Protein AF-A0A520ADG2-F1 (afdb_monomer)

Solvent-accessible surface area (backbone atoms only — not comparable to full-atom values): 4370 Å² total; per-residue (Å²): 131,90,50,40,65,59,54,44,52,55,52,47,54,54,37,56,75,73,69,49,36,21,41,40,35,25,33,34,91,86,44,75,43,78,46,75,34,70,75,73,59,101,80,50,48,78,47,80,45,79,51,76,71,73,81,72,70,76,82,83,77,82,82,85,78,84,87,134

Nearest PDB structures (foldseek):
  7jil-assembly1_a  TM=4.416E-01  e=1.199E+00  Flavobacterium johnsoniae
  4y5o-assembly1_B  TM=4.766E-01  e=2.058E+00  Homo sapiens
  7rxd-assembly1_B  TM=4.064E-01  e=6.940E+00  Escherichia coli
  6yxx-assembly1_EE  TM=3.216E-01  e=9.728E+00  Trypanosoma brucei brucei

Secondary structure (DSSP, 8-state):
---HHHHHHHHHHHHHHTT--EEEEEEETTEEEEEEESS--TTPEEEEEEE--GGGGGS---------

Radius of gyration: 18.44 Å; Cα contacts (8 Å, |Δi|>4): 90; chains: 1; bounding box: 33×20×63 Å

pLDDT: mean 78.18, std 13.93, range [48.62, 92.38]

Mean predicted aligned error: 10.56 Å

Foldseek 3Di:
DDDQVNVVVVVLVVCVVVPAWDKEWEAEPRDIDIDTRPDDDPDHDYHYYYDYDPVVPPPPDDDDDDDD

Structure (mmCIF, N/CA/C/O backbone):
data_AF-A0A520ADG2-F1
#
_entry.id   AF-A0A520ADG2-F1
#
loop_
_atom_site.group_PDB
_atom_site.id
_atom_site.type_symbol
_atom_site.label_atom_id
_atom_site.label_alt_id
_atom_site.label_comp_id
_atom_site.label_asym_id
_atom_site.label_entity_id
_atom_site.label_seq_id
_atom_site.pdbx_PDB_ins_code
_atom_site.Cartn_x
_atom_site.Cartn_y
_atom_site.Cartn_z
_atom_site.occupancy
_atom_site.B_iso_or_equiv
_atom_site.auth_seq_id
_atom_site.auth_comp_id
_atom_site.auth_asym_id
_atom_site.auth_atom_id
_atom_site.pdbx_PDB_model_num
ATOM 1 N N . MET A 1 1 ? 15.877 8.951 -9.126 1.00 6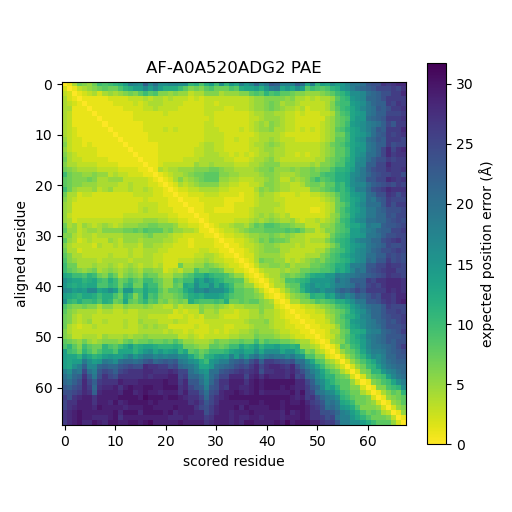5.00 1 MET A N 1
ATOM 2 C CA . MET A 1 1 ? 14.849 8.012 -9.619 1.00 65.00 1 MET A CA 1
ATOM 3 C C . MET A 1 1 ? 14.169 7.453 -8.381 1.00 65.00 1 MET A C 1
ATOM 5 O O . MET A 1 1 ? 14.899 7.031 -7.492 1.00 65.00 1 MET A O 1
ATOM 9 N N . ALA A 1 2 ? 12.847 7.590 -8.249 1.00 68.62 2 ALA A N 1
ATOM 10 C CA . ALA A 1 2 ? 12.128 7.086 -7.074 1.00 68.62 2 ALA A CA 1
ATOM 11 C C . ALA A 1 2 ? 12.242 5.556 -7.020 1.00 68.62 2 ALA A C 1
ATOM 13 O O . ALA A 1 2 ? 12.192 4.907 -8.065 1.00 68.62 2 ALA A O 1
ATOM 14 N N . ASN A 1 3 ? 12.437 4.996 -5.829 1.00 83.31 3 ASN A N 1
ATOM 15 C CA . ASN A 1 3 ? 12.545 3.553 -5.617 1.00 83.31 3 ASN A CA 1
ATOM 16 C C . ASN A 1 3 ? 11.256 2.984 -4.986 1.00 83.31 3 ASN A C 1
ATOM 18 O O . ASN A 1 3 ? 10.362 3.729 -4.580 1.00 83.31 3 ASN A O 1
ATOM 22 N N . ALA A 1 4 ? 11.153 1.653 -4.890 1.00 85.81 4 ALA A N 1
ATOM 23 C CA . ALA A 1 4 ? 9.968 0.975 -4.352 1.00 85.81 4 ALA A CA 1
ATOM 24 C C . ALA A 1 4 ? 9.616 1.395 -2.912 1.00 85.81 4 ALA A C 1
ATOM 26 O O . ALA A 1 4 ? 8.438 1.441 -2.563 1.00 85.8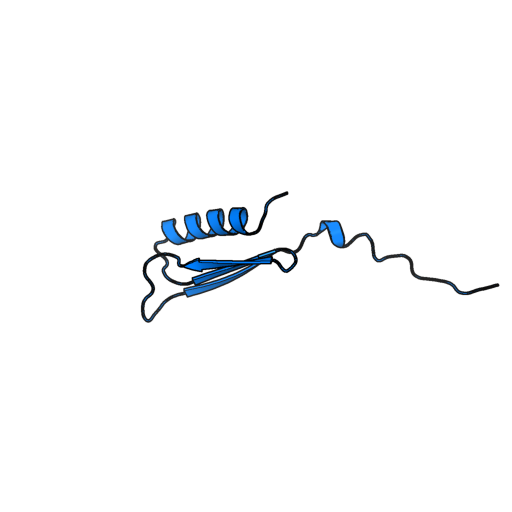1 4 ALA A O 1
ATOM 27 N N . LYS A 1 5 ? 10.612 1.758 -2.091 1.00 87.75 5 LYS A N 1
ATOM 28 C CA . LYS A 1 5 ? 10.396 2.227 -0.715 1.00 87.75 5 LYS A CA 1
ATOM 29 C C . LYS A 1 5 ? 9.792 3.626 -0.674 1.00 87.75 5 LYS A C 1
ATOM 31 O O . LYS A 1 5 ? 8.921 3.863 0.153 1.00 87.75 5 LYS A O 1
ATOM 36 N N . ASP A 1 6 ? 10.213 4.522 -1.566 1.00 89.56 6 ASP A N 1
ATOM 37 C CA . ASP A 1 6 ? 9.660 5.881 -1.639 1.00 89.56 6 ASP A CA 1
ATOM 38 C C . ASP A 1 6 ? 8.163 5.830 -1.982 1.00 89.56 6 ASP A C 1
ATOM 40 O O . ASP A 1 6 ? 7.342 6.495 -1.352 1.00 89.56 6 ASP A O 1
ATOM 44 N N . VAL A 1 7 ? 7.794 4.977 -2.946 1.00 88.31 7 VAL A N 1
ATOM 45 C CA . VAL A 1 7 ? 6.394 4.752 -3.332 1.00 88.31 7 VAL A CA 1
ATOM 46 C C . VAL A 1 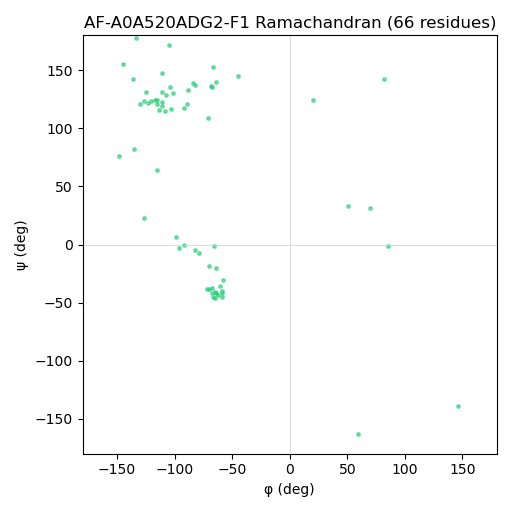7 ? 5.611 4.088 -2.199 1.00 88.31 7 VAL A C 1
ATOM 48 O O . VAL A 1 7 ? 4.514 4.541 -1.875 1.00 88.31 7 VAL A O 1
ATOM 51 N N . ALA A 1 8 ? 6.177 3.061 -1.559 1.00 91.00 8 ALA A N 1
ATOM 52 C CA . ALA A 1 8 ? 5.544 2.407 -0.418 1.00 91.00 8 ALA A CA 1
ATOM 53 C C . ALA A 1 8 ? 5.274 3.389 0.732 1.00 91.00 8 ALA A C 1
ATOM 55 O O . ALA A 1 8 ? 4.181 3.370 1.282 1.00 91.00 8 ALA A O 1
ATOM 56 N N . ALA A 1 9 ? 6.211 4.290 1.046 1.00 91.38 9 ALA A N 1
ATOM 57 C CA . ALA A 1 9 ? 6.053 5.275 2.117 1.00 91.38 9 ALA A CA 1
ATOM 58 C C . ALA A 1 9 ? 4.918 6.280 1.848 1.00 91.38 9 ALA A C 1
ATOM 60 O O . ALA A 1 9 ? 4.145 6.598 2.753 1.00 91.38 9 ALA A O 1
ATOM 61 N N . VAL A 1 10 ? 4.784 6.761 0.606 1.00 91.62 10 VAL A N 1
ATOM 62 C CA . VAL A 1 10 ? 3.691 7.674 0.222 1.00 91.62 10 VAL A CA 1
ATOM 63 C C . VAL A 1 10 ? 2.337 6.975 0.323 1.00 91.62 10 VAL A C 1
ATOM 65 O O . VAL A 1 10 ? 1.396 7.531 0.884 1.00 91.62 10 VAL A O 1
ATOM 68 N N . ILE A 1 11 ? 2.240 5.746 -0.189 1.00 90.31 11 ILE A N 1
ATOM 69 C CA . ILE A 1 11 ? 0.988 4.981 -0.166 1.00 90.31 11 ILE A CA 1
ATOM 70 C C . ILE A 1 11 ? 0.623 4.599 1.266 1.00 90.31 11 ILE A C 1
ATOM 72 O O . ILE A 1 11 ? -0.530 4.744 1.654 1.00 90.31 11 ILE A O 1
ATOM 76 N N . GLN A 1 12 ? 1.601 4.186 2.070 1.00 90.62 12 GLN A N 1
ATOM 77 C CA . GLN A 1 12 ? 1.401 3.904 3.485 1.00 90.62 12 GLN A CA 1
ATOM 78 C C . GLN A 1 12 ? 0.875 5.131 4.235 1.00 90.62 12 GLN A C 1
ATOM 80 O O . GLN A 1 12 ? -0.120 5.010 4.936 1.00 90.62 12 GLN A O 1
ATOM 85 N N . SER A 1 13 ? 1.450 6.317 4.006 1.00 90.31 13 SER A N 1
ATOM 86 C CA . SER A 1 13 ? 0.971 7.561 4.631 1.00 90.31 13 SER A CA 1
ATOM 87 C C . SER A 1 13 ? -0.497 7.856 4.294 1.00 90.31 13 SER A C 1
ATOM 89 O O . SER A 1 13 ? -1.260 8.264 5.163 1.00 90.31 13 SER A O 1
ATOM 91 N N . ALA A 1 14 ? -0.909 7.614 3.044 1.00 89.50 14 ALA A N 1
ATOM 92 C CA . ALA A 1 14 ? -2.296 7.801 2.622 1.00 89.50 14 ALA A CA 1
ATOM 93 C C . ALA A 1 14 ? -3.245 6.756 3.234 1.00 89.50 14 ALA A C 1
ATOM 95 O O . ALA A 1 14 ? -4.367 7.095 3.596 1.00 89.50 14 ALA A O 1
ATOM 96 N N . 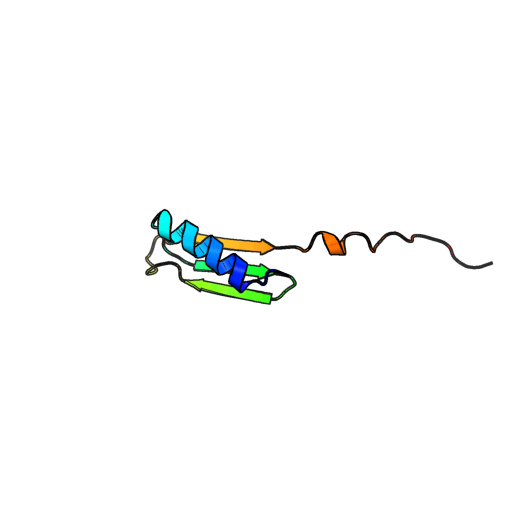LEU A 1 15 ? -2.807 5.496 3.353 1.00 88.88 15 LEU A N 1
ATOM 97 C CA . LEU A 1 15 ? -3.584 4.428 3.992 1.00 88.88 15 LEU A CA 1
ATOM 98 C C . LEU A 1 15 ? -3.740 4.662 5.503 1.00 88.88 15 LEU A C 1
ATOM 100 O O . LEU A 1 15 ? -4.820 4.423 6.046 1.00 88.88 15 LEU A O 1
ATOM 104 N N . ASP A 1 16 ? -2.698 5.180 6.154 1.00 86.81 16 ASP A N 1
ATOM 105 C CA . ASP A 1 16 ? -2.726 5.571 7.564 1.00 86.81 16 ASP A CA 1
ATOM 106 C C . ASP A 1 16 ? -3.702 6.739 7.798 1.00 86.81 16 ASP A C 1
ATOM 108 O O . ASP A 1 16 ? -4.469 6.711 8.760 1.00 86.81 16 ASP A O 1
ATOM 112 N N . GLU A 1 17 ? -3.744 7.734 6.900 1.00 88.62 17 GLU A N 1
ATOM 113 C CA . GLU A 1 17 ? -4.664 8.883 6.986 1.00 88.62 17 GLU A CA 1
ATOM 114 C C . GLU A 1 17 ? -6.144 8.461 6.959 1.00 88.62 17 GLU A C 1
ATOM 116 O O . GLU A 1 17 ? -6.974 9.049 7.655 1.00 88.62 17 GLU A O 1
ATOM 121 N N . ILE A 1 18 ? -6.476 7.415 6.198 1.00 85.69 18 ILE A N 1
ATOM 122 C CA . ILE A 1 18 ? -7.843 6.878 6.102 1.00 85.69 18 ILE A CA 1
ATOM 123 C C . ILE A 1 18 ? -8.134 5.748 7.105 1.00 85.69 18 ILE A C 1
ATOM 125 O O . ILE A 1 18 ? -9.249 5.226 7.122 1.00 85.69 18 ILE A O 1
ATOM 129 N N . GLY A 1 19 ? -7.161 5.366 7.941 1.00 84.06 19 GLY A N 1
ATOM 130 C CA . GLY A 1 19 ? -7.322 4.343 8.979 1.00 84.06 19 GLY A CA 1
ATOM 131 C C . GLY A 1 19 ? -7.483 2.913 8.452 1.00 84.06 19 GLY A C 1
ATOM 132 O O . GLY A 1 19 ? -8.192 2.114 9.064 1.00 84.06 19 GLY A O 1
ATOM 133 N N . VAL A 1 20 ? -6.864 2.583 7.316 1.00 85.00 20 VAL A N 1
ATOM 134 C CA . VAL A 1 20 ? -6.900 1.227 6.743 1.00 85.00 20 VAL A CA 1
ATOM 135 C C . VAL A 1 20 ? -5.836 0.338 7.386 1.00 85.00 20 VAL A C 1
ATOM 137 O O . VAL A 1 20 ? -4.697 0.757 7.573 1.00 85.00 20 VAL A O 1
ATOM 140 N N . THR A 1 21 ? -6.193 -0.916 7.672 1.00 87.38 21 THR A N 1
ATOM 141 C CA . THR A 1 21 ? -5.262 -1.955 8.132 1.00 87.38 21 THR A CA 1
ATOM 142 C C . THR A 1 21 ? -5.066 -3.036 7.073 1.00 87.38 21 THR A C 1
ATOM 144 O O . THR A 1 21 ? -5.980 -3.350 6.303 1.00 87.38 21 THR A O 1
ATOM 147 N N . GLY A 1 22 ? -3.865 -3.612 7.027 1.00 88.56 22 GLY A N 1
ATOM 148 C CA . GLY A 1 22 ? -3.562 -4.774 6.202 1.00 88.56 22 GLY A CA 1
ATOM 149 C C . GLY A 1 22 ? -2.148 -4.792 5.642 1.00 88.56 22 GLY A C 1
ATOM 150 O O . GLY A 1 22 ? -1.183 -4.490 6.344 1.00 88.56 22 GLY A O 1
ATOM 151 N N . GLN A 1 23 ? -2.016 -5.201 4.380 1.00 90.12 23 GLN A N 1
ATOM 152 C CA . GLN A 1 23 ? -0.724 -5.440 3.735 1.00 90.12 23 GLN A CA 1
ATOM 153 C C . GLN A 1 23 ? -0.587 -4.626 2.448 1.00 90.12 23 GLN A C 1
ATOM 155 O O . GLN A 1 23 ? -1.458 -4.666 1.578 1.00 90.12 23 GLN A O 1
ATOM 160 N N . LEU A 1 24 ? 0.546 -3.942 2.307 1.00 90.56 24 LEU A N 1
ATOM 161 C CA . LEU A 1 24 ? 0.948 -3.195 1.123 1.00 90.56 24 LEU A CA 1
ATOM 162 C C . LEU A 1 24 ? 2.131 -3.898 0.453 1.00 90.56 24 LEU A C 1
ATOM 164 O O . LEU A 1 24 ? 3.180 -4.069 1.068 1.00 90.56 24 LEU A O 1
ATOM 168 N N . ALA A 1 25 ? 1.980 -4.261 -0.817 1.00 92.38 25 ALA A N 1
ATOM 169 C CA . ALA A 1 25 ? 3.055 -4.774 -1.657 1.00 92.38 25 ALA A CA 1
ATOM 170 C C . ALA A 1 25 ? 3.297 -3.815 -2.828 1.00 92.38 25 ALA A C 1
ATOM 172 O O . ALA A 1 25 ? 2.379 -3.516 -3.593 1.00 92.38 25 ALA A O 1
ATOM 173 N N . VAL A 1 26 ? 4.530 -3.336 -2.980 1.00 92.06 26 VAL A N 1
ATOM 174 C CA . VAL A 1 26 ? 4.947 -2.440 -4.064 1.00 92.06 26 VAL A CA 1
ATOM 175 C C . VAL A 1 26 ? 6.055 -3.100 -4.869 1.00 92.06 26 VAL A C 1
ATOM 177 O O . VAL A 1 26 ? 7.101 -3.431 -4.318 1.00 92.06 26 VAL A O 1
ATOM 180 N N . SER A 1 27 ? 5.848 -3.249 -6.176 1.00 90.06 27 SER A N 1
ATOM 181 C CA . SER A 1 27 ? 6.828 -3.800 -7.111 1.00 90.06 27 SER A CA 1
ATOM 182 C C . SER A 1 27 ? 7.261 -2.750 -8.133 1.00 90.06 27 SER A C 1
ATOM 184 O O . SER A 1 27 ? 6.420 -2.171 -8.823 1.00 90.06 27 SER A O 1
ATOM 186 N N . ILE A 1 28 ? 8.570 -2.501 -8.233 1.00 88.00 28 ILE A N 1
ATOM 187 C CA . ILE A 1 28 ? 9.173 -1.617 -9.242 1.00 88.00 28 ILE A CA 1
ATOM 188 C C . ILE A 1 28 ? 10.327 -2.353 -9.911 1.00 88.00 28 ILE A C 1
ATOM 190 O O . ILE A 1 28 ? 11.273 -2.757 -9.238 1.00 88.00 28 ILE A O 1
ATOM 194 N N . ASP A 1 29 ? 10.265 -2.521 -11.233 1.00 81.38 29 ASP A N 1
ATOM 195 C CA . ASP A 1 29 ? 11.325 -3.160 -12.030 1.00 81.38 29 ASP A CA 1
ATOM 196 C C . ASP A 1 29 ? 11.789 -4.532 -11.481 1.00 81.38 29 ASP A C 1
ATOM 198 O O . ASP A 1 29 ? 12.961 -4.899 -11.583 1.00 81.38 29 ASP A O 1
ATOM 202 N N . GLY A 1 30 ? 10.870 -5.299 -10.882 1.00 81.75 30 GLY A N 1
ATOM 203 C CA . GLY A 1 30 ? 11.147 -6.610 -10.284 1.00 81.75 30 GLY A CA 1
ATOM 204 C C . GLY A 1 30 ? 11.667 -6.575 -8.841 1.00 81.75 30 GLY A C 1
ATOM 205 O O . GLY A 1 30 ? 11.880 -7.635 -8.258 1.00 81.75 30 GLY A O 1
ATOM 206 N N . GLN A 1 31 ? 11.850 -5.394 -8.243 1.00 84.56 31 GLN A N 1
ATOM 207 C CA . GLN A 1 31 ? 12.071 -5.253 -6.804 1.00 84.56 31 GLN A CA 1
ATOM 208 C C . GLN A 1 31 ? 10.739 -5.111 -6.079 1.00 84.56 31 GLN A C 1
ATOM 210 O O . GLN A 1 31 ? 10.001 -4.161 -6.330 1.00 84.56 31 GLN A O 1
ATOM 215 N N . GLU A 1 32 ? 10.470 -6.027 -5.154 1.00 89.25 32 GLU A N 1
ATOM 216 C CA . GLU A 1 32 ? 9.269 -6.015 -4.326 1.00 89.25 32 GLU A CA 1
ATOM 217 C C . GLU A 1 32 ? 9.580 -5.534 -2.905 1.00 89.25 32 GLU A C 1
ATOM 219 O O . GLU A 1 32 ? 10.573 -5.930 -2.291 1.00 89.25 32 GLU A O 1
ATOM 224 N N . VAL A 1 33 ? 8.717 -4.665 -2.386 1.00 90.81 33 VAL A N 1
ATOM 225 C CA . VAL A 1 33 ? 8.705 -4.202 -1.000 1.00 90.81 33 VAL A CA 1
ATOM 226 C C . VAL A 1 33 ? 7.338 -4.517 -0.421 1.00 90.81 33 VAL A C 1
ATOM 228 O O . VAL A 1 33 ? 6.324 -4.043 -0.927 1.00 90.81 33 VAL A O 1
ATOM 231 N N . THR A 1 34 ? 7.318 -5.294 0.655 1.00 90.75 34 THR A N 1
ATOM 232 C CA . THR A 1 34 ? 6.106 -5.609 1.412 1.00 90.75 34 THR A CA 1
ATOM 233 C C . THR A 1 34 ? 6.155 -4.933 2.774 1.00 90.75 34 THR A C 1
ATOM 235 O O . THR A 1 34 ? 7.147 -5.079 3.493 1.00 90.75 34 THR A O 1
ATOM 238 N N . SER A 1 35 ? 5.076 -4.254 3.145 1.00 88.00 35 SER A N 1
ATOM 239 C CA . SER A 1 35 ? 4.923 -3.569 4.425 1.00 88.00 35 SER A CA 1
ATOM 240 C C . SER A 1 35 ? 3.543 -3.830 5.005 1.00 88.00 35 SER A C 1
ATOM 242 O O . SER A 1 35 ? 2.547 -3.830 4.284 1.00 88.00 35 SER A O 1
ATOM 244 N N . SER A 1 36 ? 3.479 -3.988 6.322 1.00 86.50 36 SER A N 1
ATOM 245 C CA . SER A 1 36 ? 2.215 -3.975 7.053 1.00 86.50 36 SER A CA 1
ATOM 246 C C . SER A 1 36 ? 1.775 -2.543 7.329 1.00 86.50 36 SER A C 1
ATOM 248 O O . SER A 1 36 ? 2.591 -1.694 7.695 1.00 86.50 36 SER A O 1
ATOM 250 N N . VAL A 1 37 ? 0.484 -2.289 7.136 1.00 85.31 37 VAL A N 1
ATOM 251 C CA . VAL A 1 37 ? -0.174 -1.012 7.413 1.00 85.31 37 VAL A CA 1
ATOM 252 C C . VAL A 1 37 ? -1.107 -1.229 8.595 1.00 85.31 37 VAL A C 1
ATOM 254 O O . VAL A 1 37 ? -1.999 -2.076 8.542 1.00 85.31 37 VAL A O 1
ATOM 257 N N . GLY A 1 38 ? -0.867 -0.505 9.685 1.00 78.62 38 GLY A N 1
ATOM 258 C CA . GLY A 1 38 ? -1.568 -0.723 10.948 1.00 78.62 38 GLY A CA 1
ATOM 259 C C . GLY A 1 38 ? -1.395 -2.136 11.529 1.00 78.62 38 GLY A C 1
ATOM 260 O O . GLY A 1 38 ? -0.483 -2.885 11.172 1.00 78.62 38 GLY A O 1
ATOM 261 N N . SER A 1 39 ? -2.277 -2.486 12.469 1.00 77.75 39 SER A N 1
ATOM 262 C CA . SER A 1 39 ? -2.314 -3.812 13.094 1.00 77.75 39 SER A CA 1
ATOM 263 C C . SER A 1 39 ? -3.263 -4.728 12.321 1.00 77.75 39 SER A C 1
ATOM 265 O O . SER A 1 39 ? -4.459 -4.430 12.292 1.00 77.75 39 SER A O 1
ATOM 267 N N . PRO A 1 40 ? -2.774 -5.830 11.732 1.00 67.94 40 PRO A N 1
ATOM 268 C CA . PRO A 1 40 ? -3.612 -6.682 10.911 1.00 67.94 40 PRO A CA 1
ATOM 269 C C . PRO A 1 40 ? -4.696 -7.438 11.707 1.00 67.94 40 PRO A C 1
ATOM 271 O O . PRO A 1 40 ? -4.430 -7.981 12.783 1.00 67.94 40 PRO A O 1
ATOM 274 N N . GLY A 1 41 ? -5.918 -7.476 11.171 1.00 72.19 41 GLY A N 1
ATOM 275 C CA . GLY A 1 41 ? -7.100 -8.165 11.685 1.00 72.19 41 GLY A CA 1
ATOM 276 C C . GLY A 1 41 ? -7.858 -8.968 10.614 1.00 72.19 41 GLY A C 1
ATOM 277 O O . GLY A 1 41 ? -7.527 -8.987 9.434 1.00 72.19 41 GLY A O 1
ATOM 278 N N . GLY A 1 42 ? -8.922 -9.669 11.019 1.00 67.19 42 GLY A N 1
ATOM 279 C CA . GLY A 1 42 ? -9.644 -10.620 10.153 1.00 67.19 42 GLY A CA 1
ATOM 280 C C . GLY A 1 42 ? -10.382 -10.029 8.937 1.00 67.19 42 GLY A C 1
ATOM 281 O O . GLY A 1 42 ? -10.990 -10.792 8.191 1.00 67.19 42 GLY A O 1
ATOM 282 N N . GLY A 1 43 ? -10.356 -8.706 8.745 1.00 77.69 43 GLY A N 1
ATOM 283 C CA . GLY A 1 43 ? -11.009 -7.986 7.641 1.00 77.69 43 GLY A CA 1
ATOM 284 C C . GLY A 1 43 ? -10.069 -7.065 6.858 1.00 77.69 43 GLY A C 1
ATOM 285 O O . GLY A 1 43 ? -10.534 -6.095 6.266 1.00 77.69 43 GLY A O 1
ATOM 286 N N . ASP A 1 44 ? -8.766 -7.329 6.904 1.00 83.94 44 ASP A N 1
ATOM 287 C CA . ASP A 1 44 ? -7.746 -6.451 6.333 1.00 83.94 44 ASP A CA 1
ATOM 288 C C . ASP A 1 44 ? -7.764 -6.331 4.810 1.00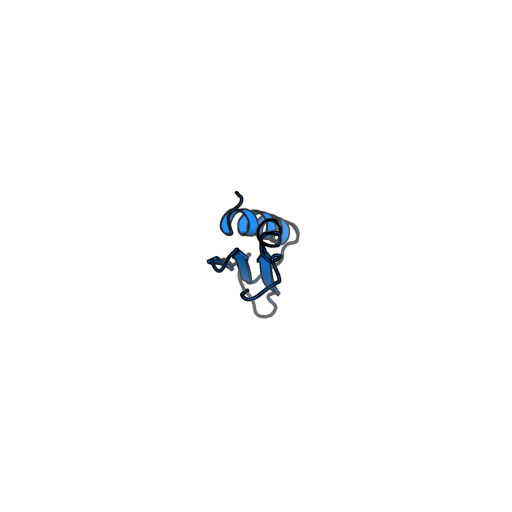 83.94 44 ASP A C 1
ATOM 290 O O . ASP A 1 44 ? -8.109 -7.260 4.073 1.00 83.94 44 ASP A O 1
ATOM 294 N N . LEU A 1 45 ? -7.282 -5.179 4.341 1.00 81.62 45 LEU A N 1
ATOM 295 C CA . LEU A 1 45 ? -7.099 -4.895 2.928 1.00 81.62 45 LEU A CA 1
ATOM 296 C C . LEU A 1 45 ? -5.712 -5.346 2.448 1.00 81.62 45 LEU A C 1
ATOM 298 O O . LEU A 1 45 ? -4.684 -5.022 3.042 1.00 81.62 45 LEU A O 1
ATOM 302 N N . HIS A 1 46 ? -5.673 -6.038 1.311 1.00 86.31 46 HIS A N 1
ATOM 303 C CA . HIS A 1 46 ? -4.432 -6.338 0.600 1.00 86.31 46 HIS A CA 1
ATOM 304 C C . HIS A 1 46 ? -4.306 -5.413 -0.611 1.00 86.31 46 HIS A C 1
ATOM 306 O O . HIS A 1 46 ? -5.127 -5.468 -1.528 1.00 86.31 46 HIS A O 1
ATOM 312 N N . VAL A 1 47 ? -3.274 -4.570 -0.622 1.00 84.44 47 VAL A N 1
ATOM 313 C CA . VAL A 1 47 ? -3.028 -3.582 -1.679 1.00 84.44 47 VAL A C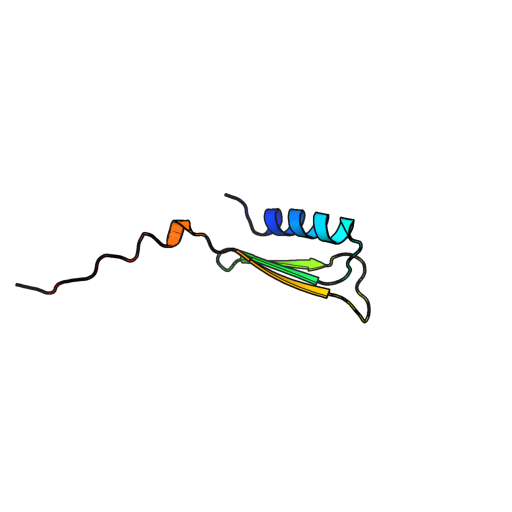A 1
ATOM 314 C C . VAL A 1 47 ? -1.752 -3.947 -2.432 1.00 84.44 47 VAL A C 1
ATOM 316 O O . VAL A 1 47 ? -0.662 -3.937 -1.865 1.00 84.44 47 VAL A O 1
ATOM 319 N N . GLY A 1 48 ? -1.889 -4.260 -3.722 1.00 87.56 48 GLY A N 1
ATOM 320 C CA . GLY A 1 48 ? -0.772 -4.525 -4.632 1.00 87.56 48 GLY A CA 1
ATOM 321 C C . GLY A 1 48 ? -0.569 -3.377 -5.618 1.00 87.56 48 GLY A C 1
ATOM 322 O O . GLY A 1 48 ? -1.514 -2.961 -6.288 1.00 87.56 48 GLY A O 1
ATOM 323 N N . VAL A 1 49 ? 0.660 -2.875 -5.724 1.00 85.31 49 VAL A N 1
ATOM 324 C CA . VAL A 1 49 ? 1.025 -1.738 -6.577 1.00 85.31 49 VAL A CA 1
ATOM 325 C C . VAL A 1 49 ? 2.187 -2.138 -7.472 1.00 85.31 49 VAL A C 1
ATOM 327 O O . VAL A 1 49 ? 3.244 -2.532 -6.987 1.00 85.31 49 VAL A O 1
ATOM 330 N N . VAL A 1 50 ? 2.009 -2.003 -8.785 1.00 87.25 50 VAL A N 1
ATOM 331 C CA . VAL A 1 50 ? 3.058 -2.267 -9.778 1.00 87.25 50 VAL A CA 1
ATOM 332 C C . VAL A 1 50 ? 3.398 -0.962 -10.483 1.00 87.25 50 VAL A C 1
ATOM 334 O O . VAL A 1 50 ? 2.530 -0.334 -11.090 1.00 87.25 50 VAL A O 1
ATOM 337 N N . VAL A 1 51 ? 4.662 -0.550 -10.400 1.00 84.00 51 VAL A N 1
ATOM 338 C CA . VAL A 1 51 ? 5.172 0.643 -11.077 1.00 84.00 51 VAL A CA 1
ATOM 339 C C . VAL A 1 51 ? 6.082 0.206 -12.218 1.00 84.00 51 VAL A C 1
ATOM 341 O O . VAL A 1 51 ? 7.147 -0.368 -12.001 1.00 84.00 51 VAL A O 1
ATOM 344 N N . GLU A 1 52 ? 5.659 0.503 -13.444 1.00 81.00 52 GLU A N 1
ATOM 345 C CA . GLU A 1 52 ? 6.455 0.287 -14.650 1.00 81.00 52 GLU A CA 1
ATOM 346 C C . GLU A 1 52 ? 7.071 1.604 -15.125 1.00 81.00 52 GLU A C 1
ATOM 348 O O . GLU A 1 52 ? 6.374 2.609 -15.307 1.00 81.00 52 GLU A O 1
ATOM 353 N N . ASP A 1 53 ? 8.374 1.594 -15.395 1.00 71.00 53 ASP A N 1
ATOM 354 C CA . ASP A 1 53 ? 9.049 2.739 -15.992 1.00 71.00 53 ASP A CA 1
ATOM 355 C C . ASP A 1 53 ? 8.638 2.913 -17.468 1.00 71.00 53 ASP A C 1
ATOM 357 O O . ASP A 1 53 ? 9.035 2.153 -18.359 1.00 71.00 53 ASP A O 1
ATOM 361 N N . AR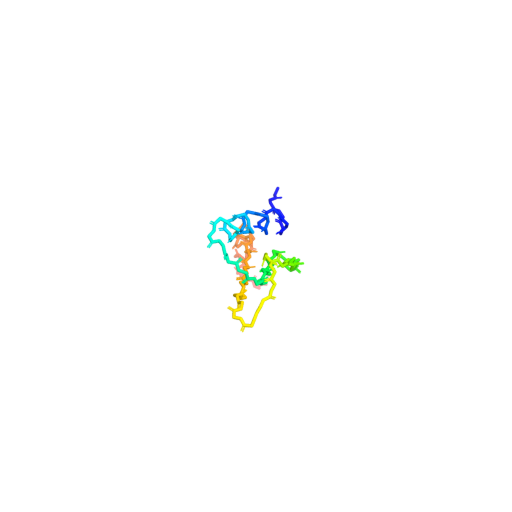G A 1 54 ? 7.852 3.962 -17.754 1.00 64.88 54 ARG A N 1
ATOM 362 C CA . ARG A 1 54 ? 7.434 4.306 -19.126 1.00 64.88 54 ARG A CA 1
ATOM 363 C C . ARG A 1 54 ? 8.599 4.695 -20.036 1.00 64.88 54 ARG A C 1
ATOM 365 O O . ARG A 1 54 ? 8.439 4.619 -21.254 1.00 64.88 54 ARG A O 1
ATOM 372 N N . SER A 1 55 ? 9.753 5.085 -19.495 1.00 62.06 55 SER A N 1
ATOM 373 C CA . SER A 1 55 ? 10.916 5.464 -20.303 1.00 62.06 55 SER A CA 1
ATOM 374 C C . SER A 1 55 ? 11.565 4.269 -21.016 1.00 62.06 55 SER A C 1
ATOM 376 O O . SER A 1 55 ? 12.210 4.447 -22.046 1.00 62.06 55 SER A O 1
ATOM 378 N N . ARG A 1 56 ? 11.303 3.030 -20.569 1.00 55.38 56 ARG A N 1
ATOM 379 C CA . ARG A 1 56 ? 11.797 1.808 -21.228 1.00 55.38 56 ARG A CA 1
ATOM 380 C C . ARG A 1 56 ? 10.998 1.393 -22.472 1.00 55.38 56 ARG A C 1
ATOM 382 O O . ARG A 1 56 ? 11.421 0.483 -23.183 1.00 55.38 56 ARG A O 1
ATOM 389 N N . LYS A 1 57 ? 9.863 2.040 -22.780 1.00 51.97 57 LYS A N 1
ATOM 390 C CA . LYS A 1 57 ? 9.004 1.662 -23.924 1.00 51.97 57 LYS A CA 1
ATOM 391 C C . LYS A 1 57 ? 9.453 2.206 -25.290 1.00 51.97 57 LYS A C 1
ATOM 393 O O . LYS A 1 57 ? 8.861 1.815 -26.291 1.00 51.97 57 LYS A O 1
ATOM 398 N N . THR A 1 58 ? 10.489 3.043 -25.385 1.00 50.16 58 THR A N 1
ATOM 399 C CA . THR A 1 58 ? 10.902 3.646 -26.674 1.00 50.16 58 THR A CA 1
ATOM 400 C C . THR A 1 58 ? 12.032 2.919 -27.410 1.00 50.16 58 THR A C 1
ATOM 402 O O . THR A 1 58 ? 12.326 3.279 -28.547 1.00 50.16 58 THR A O 1
ATOM 405 N N . SER A 1 59 ? 12.622 1.856 -26.852 1.00 52.91 59 SER A N 1
ATOM 406 C CA . SER A 1 59 ? 13.774 1.177 -27.482 1.00 52.91 59 SER A CA 1
ATOM 407 C C . SER A 1 59 ? 13.439 -0.093 -28.272 1.00 52.91 59 SER A C 1
ATOM 409 O O . SER A 1 59 ? 14.352 -0.768 -28.738 1.00 52.91 59 SER A O 1
ATOM 411 N N . SER A 1 60 ? 12.160 -0.432 -28.465 1.00 53.91 60 SER A N 1
ATOM 412 C CA . SER A 1 60 ? 11.764 -1.583 -29.292 1.00 53.91 60 SER A CA 1
ATOM 413 C C . SER A 1 60 ? 10.991 -1.139 -30.532 1.00 53.91 60 SER A C 1
ATOM 415 O O . SER A 1 60 ? 9.805 -1.416 -30.709 1.00 53.91 60 SER A O 1
ATOM 417 N N . HIS A 1 61 ? 11.674 -0.399 -31.406 1.00 53.88 61 HIS A N 1
ATOM 418 C CA . HIS A 1 61 ? 11.226 -0.231 -32.786 1.00 53.88 61 HIS A CA 1
ATOM 419 C C . HIS A 1 61 ? 12.408 -0.065 -33.747 1.00 53.88 61 HIS A C 1
ATOM 421 O O . HIS A 1 61 ? 12.690 1.014 -34.258 1.00 53.88 61 HIS A O 1
ATOM 427 N N . ARG A 1 62 ? 13.094 -1.173 -34.049 1.00 51.00 62 ARG A N 1
ATOM 428 C CA . ARG A 1 62 ? 13.717 -1.328 -35.369 1.00 51.00 62 ARG A CA 1
ATOM 429 C C . ARG A 1 62 ? 13.458 -2.722 -35.916 1.00 51.00 62 ARG A C 1
ATOM 431 O O . ARG A 1 62 ? 14.263 -3.638 -35.809 1.00 51.00 62 ARG A O 1
ATOM 438 N N . GLN A 1 63 ? 12.276 -2.850 -36.500 1.00 56.97 63 GLN A N 1
ATOM 439 C CA . GLN A 1 63 ? 11.956 -3.891 -37.455 1.00 56.97 63 GLN A CA 1
ATOM 440 C C . GLN A 1 63 ? 12.754 -3.678 -38.760 1.00 56.97 63 GLN A C 1
ATOM 442 O O . GLN A 1 63 ? 12.743 -2.586 -39.325 1.00 56.97 63 GLN A O 1
ATOM 447 N N . THR A 1 64 ? 13.307 -4.787 -39.272 1.00 57.03 64 THR A N 1
ATOM 448 C CA . THR A 1 64 ? 13.570 -5.107 -40.698 1.00 57.03 64 THR A CA 1
ATOM 449 C C . THR A 1 64 ? 14.854 -4.511 -41.330 1.00 57.03 64 THR A C 1
ATOM 451 O O . THR A 1 64 ? 15.239 -3.397 -41.006 1.00 57.03 64 THR A O 1
ATOM 454 N N . LY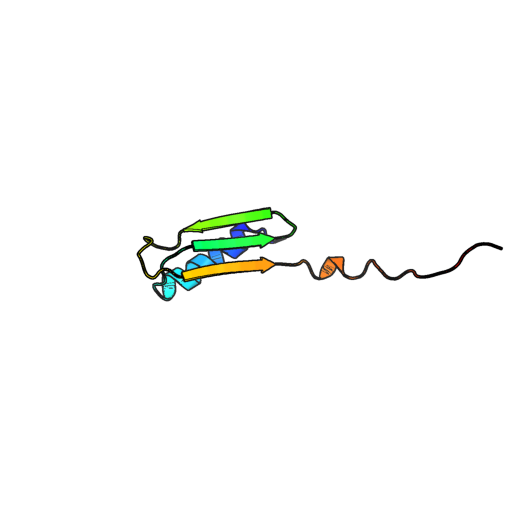S A 1 65 ? 15.613 -5.170 -42.222 1.00 52.44 65 LYS A N 1
ATOM 455 C CA . LYS A 1 65 ? 15.452 -6.396 -43.030 1.00 52.44 65 LYS A CA 1
ATOM 456 C C . LYS A 1 65 ? 16.794 -7.130 -43.181 1.00 52.44 65 LYS A C 1
ATOM 458 O O . LYS A 1 65 ? 17.854 -6.513 -43.134 1.00 52.44 65 LYS A O 1
ATOM 463 N N . SER A 1 66 ? 16.684 -8.433 -43.426 1.00 48.62 66 SER A N 1
ATOM 464 C CA . SER A 1 66 ? 17.706 -9.326 -43.965 1.00 48.62 66 SER A CA 1
ATOM 465 C C . SER A 1 66 ? 18.472 -8.769 -45.170 1.00 48.62 66 SER A C 1
ATOM 467 O O . SER A 1 66 ? 17.885 -8.108 -46.022 1.00 48.62 66 SER A O 1
ATOM 469 N N . ALA A 1 67 ? 19.754 -9.140 -45.198 1.00 54.84 67 ALA A N 1
ATOM 470 C CA . ALA A 1 67 ? 20.620 -9.495 -46.325 1.00 54.84 67 ALA A CA 1
ATOM 4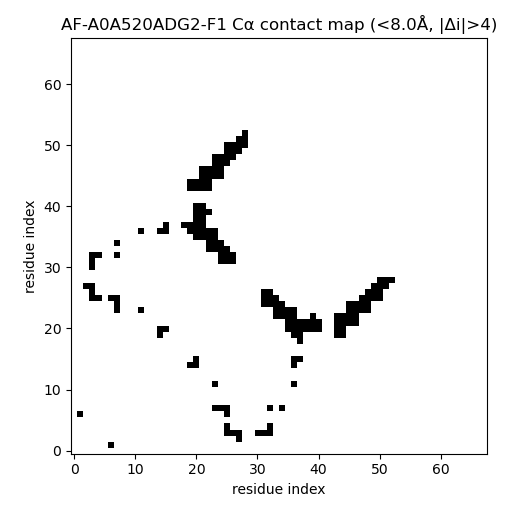71 C C . ALA A 1 67 ? 20.243 -9.031 -47.746 1.00 54.84 67 ALA A C 1
ATOM 473 O O . ALA A 1 67 ? 19.216 -9.439 -48.291 1.00 54.84 67 ALA A O 1
ATOM 474 N N . ILE A 1 68 ? 21.190 -8.326 -48.374 1.00 56.75 68 ILE A N 1
ATOM 475 C CA . ILE A 1 68 ? 21.596 -8.547 -49.770 1.00 56.75 68 ILE A CA 1
ATOM 476 C C . ILE A 1 68 ? 23.120 -8.638 -49.770 1.00 56.75 68 ILE A C 1
ATOM 478 O O . ILE A 1 68 ? 23.735 -7.753 -49.131 1.00 56.75 68 ILE A O 1
#

Sequence (68 aa):
MANAKDVAAVIQSALDEIGVTGQLAVSIDGQEVTSSVGSPGGGDLHVGVVVEDRSRKTSSHRQTKSAI